Protein AF-R7LTT9-F1 (afdb_monomer)

Mean predicted aligned error: 9.51 Å

Sequence (62 aa):
MDKFIMKKSTEANIYKSIRFPVEINDAINNIVQKANEGKNKKEYSFNGFVISACEYALNHMK

Solvent-accessible surface area (backbone atoms only — not comparable to full-atom values): 4191 Å² total; per-residue (Å²): 132,86,79,85,78,84,77,78,87,86,77,71,85,69,85,73,90,78,88,68,59,68,71,57,50,53,52,50,50,53,51,35,50,60,74,30,60,95,47,97,56,85,82,61,46,68,68,57,50,54,50,53,51,52,54,51,49,66,71,65,73,114

Structure (mmCIF, N/CA/C/O backbone):
data_AF-R7LTT9-F1
#
_entry.id   AF-R7LTT9-F1
#
loop_
_atom_site.group_PDB
_atom_site.id
_atom_site.type_symbol
_atom_site.label_atom_id
_atom_site.label_alt_id
_atom_site.label_comp_id
_atom_site.label_asym_id
_atom_site.label_entity_id
_atom_site.label_seq_id
_atom_site.pdbx_PDB_ins_code
_atom_site.Cartn_x
_atom_site.Cartn_y
_atom_site.Cartn_z
_atom_site.occupancy
_atom_site.B_iso_or_equiv
_atom_site.auth_seq_id
_atom_site.auth_comp_id
_atom_site.auth_asym_id
_atom_site.auth_atom_id
_atom_site.pdbx_PDB_model_num
ATOM 1 N N . MET A 1 1 ? 38.532 12.453 -14.110 1.00 43.69 1 MET A N 1
ATOM 2 C CA . MET A 1 1 ? 37.755 11.736 -13.079 1.00 43.69 1 MET A CA 1
ATOM 3 C C . MET A 1 1 ? 36.537 12.577 -12.778 1.00 43.69 1 MET A C 1
ATOM 5 O O . MET A 1 1 ? 36.701 13.678 -12.259 1.00 43.69 1 MET A O 1
ATOM 9 N N . ASP A 1 2 ? 35.353 12.108 -13.157 1.00 50.94 2 ASP A N 1
ATOM 10 C CA . ASP A 1 2 ? 34.115 12.801 -12.814 1.00 50.94 2 ASP A CA 1
ATOM 11 C C . ASP A 1 2 ? 33.921 12.767 -11.298 1.00 50.94 2 ASP A C 1
ATOM 13 O O . ASP A 1 2 ? 33.957 11.710 -10.665 1.00 50.94 2 ASP A O 1
ATOM 17 N N . LYS A 1 3 ? 33.792 13.951 -10.693 1.00 62.44 3 LYS A N 1
ATOM 18 C CA . LYS A 1 3 ? 33.553 14.085 -9.256 1.00 62.44 3 LYS A CA 1
ATOM 19 C C . LYS A 1 3 ? 32.164 13.541 -8.944 1.00 62.44 3 LYS A C 1
ATOM 21 O O . LYS A 1 3 ? 31.163 14.103 -9.380 1.00 62.44 3 LYS A O 1
ATOM 26 N N . PHE A 1 4 ? 32.108 12.486 -8.139 1.00 72.00 4 PHE A N 1
ATOM 27 C CA . PHE A 1 4 ? 30.868 12.043 -7.518 1.00 72.00 4 PHE A CA 1
ATOM 28 C C . PHE A 1 4 ? 30.372 13.136 -6.561 1.00 72.00 4 PHE A C 1
ATOM 30 O O . PHE A 1 4 ? 31.008 13.424 -5.547 1.00 72.00 4 PHE A O 1
ATOM 37 N N . ILE A 1 5 ? 29.255 13.780 -6.905 1.00 68.88 5 ILE A N 1
ATOM 38 C CA . ILE A 1 5 ? 28.609 14.787 -6.059 1.00 68.88 5 ILE A CA 1
ATOM 39 C C . ILE A 1 5 ? 27.464 14.110 -5.308 1.00 68.88 5 ILE A C 1
ATOM 41 O O . ILE A 1 5 ? 26.402 13.844 -5.870 1.00 68.88 5 ILE A O 1
ATOM 45 N N . MET A 1 6 ? 27.676 13.859 -4.018 1.00 63.34 6 MET A N 1
ATOM 46 C CA . MET A 1 6 ? 26.640 13.365 -3.117 1.00 63.34 6 MET A CA 1
ATOM 47 C C . MET A 1 6 ? 25.756 14.539 -2.673 1.00 63.34 6 MET A C 1
ATOM 49 O O . MET A 1 6 ? 26.230 15.473 -2.025 1.00 63.34 6 MET A O 1
ATOM 53 N N . LYS A 1 7 ? 24.471 14.524 -3.047 1.00 64.38 7 LYS A N 1
ATOM 54 C CA . LYS A 1 7 ? 23.500 15.541 -2.613 1.00 64.38 7 LYS A CA 1
ATOM 55 C C . LYS A 1 7 ? 22.982 15.209 -1.209 1.00 64.38 7 LYS A C 1
ATOM 57 O O . LYS A 1 7 ? 22.694 14.053 -0.917 1.00 64.38 7 LYS A O 1
ATOM 62 N N . LYS A 1 8 ? 22.877 16.226 -0.343 1.00 52.62 8 LYS A N 1
ATOM 63 C CA . LYS A 1 8 ? 22.346 16.099 1.025 1.00 52.62 8 LYS A CA 1
ATOM 64 C C . LYS A 1 8 ? 20.898 15.594 1.000 1.00 52.62 8 LYS A C 1
ATOM 66 O O . LYS A 1 8 ? 20.084 16.090 0.229 1.00 52.62 8 LYS A O 1
ATOM 71 N N . SER A 1 9 ? 20.577 14.663 1.895 1.00 57.62 9 SER A N 1
ATOM 72 C CA . SER A 1 9 ? 19.266 14.007 2.021 1.00 57.62 9 SER A CA 1
ATOM 73 C C . SER A 1 9 ? 18.123 14.900 2.541 1.00 57.62 9 SER A C 1
ATOM 75 O O . SER A 1 9 ? 17.066 14.382 2.883 1.00 57.62 9 SER A O 1
ATOM 77 N N . THR A 1 10 ? 18.299 16.220 2.640 1.00 53.22 10 THR A N 1
ATOM 78 C CA . THR A 1 10 ? 17.430 17.092 3.454 1.00 53.22 10 THR A CA 1
ATOM 79 C C . THR A 1 10 ? 16.338 17.875 2.709 1.00 53.22 10 THR A C 1
ATOM 81 O O . THR A 1 10 ? 15.640 18.650 3.346 1.00 53.22 10 THR A O 1
ATOM 84 N N . GLU A 1 11 ? 16.118 17.657 1.408 1.00 47.06 11 GLU A N 1
ATOM 85 C CA . GLU A 1 11 ? 15.061 18.359 0.633 1.00 4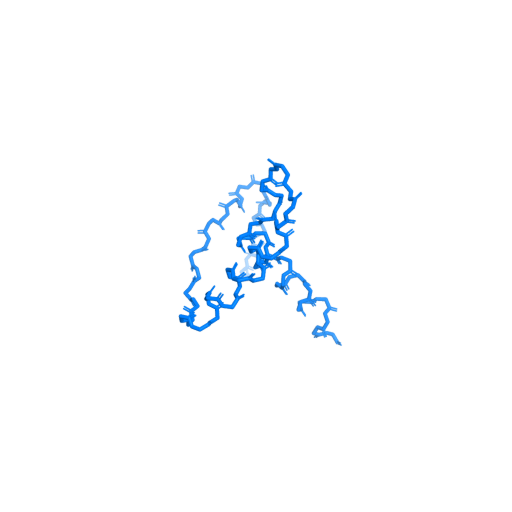7.06 11 GLU A CA 1
ATOM 86 C C . GLU A 1 11 ? 14.183 17.430 -0.221 1.00 47.06 11 GLU A C 1
ATOM 88 O O . GLU A 1 11 ? 13.435 17.864 -1.094 1.00 47.06 11 GLU A O 1
ATOM 93 N N . ALA A 1 12 ? 14.254 16.123 0.007 1.00 50.62 12 ALA A N 1
ATOM 94 C CA . ALA A 1 12 ? 13.639 15.148 -0.876 1.00 50.62 12 ALA A CA 1
ATOM 95 C C . ALA A 1 12 ? 12.286 14.635 -0.356 1.00 50.62 12 ALA A C 1
ATOM 97 O O . ALA A 1 12 ? 12.049 13.431 -0.356 1.00 50.62 12 ALA A O 1
ATOM 98 N N . ASN A 1 13 ? 11.347 15.526 -0.016 1.00 54.47 13 ASN A N 1
ATOM 99 C CA . ASN A 1 13 ? 9.921 15.185 -0.153 1.00 54.47 13 ASN A CA 1
ATOM 100 C C . ASN A 1 13 ? 9.593 15.143 -1.658 1.00 54.47 13 ASN A C 1
ATOM 102 O O . ASN A 1 13 ? 8.832 15.953 -2.187 1.00 54.47 13 ASN A O 1
ATOM 106 N N . ILE A 1 14 ? 10.266 14.245 -2.385 1.00 66.75 14 ILE A N 1
ATOM 107 C CA . ILE A 1 14 ? 10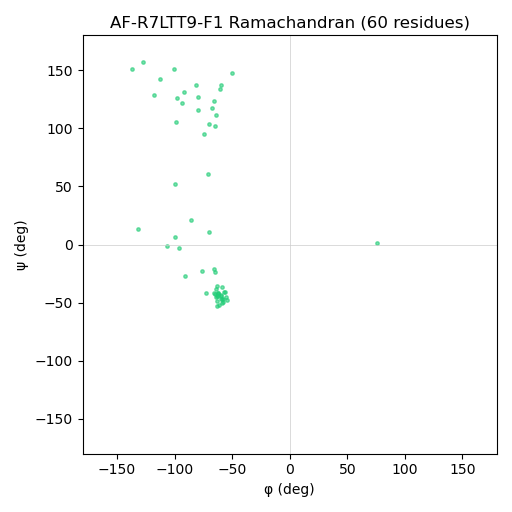.103 14.098 -3.825 1.00 66.75 14 ILE A CA 1
ATOM 108 C C . ILE A 1 14 ? 8.770 13.397 -4.022 1.00 66.75 14 ILE A C 1
ATOM 110 O O . ILE A 1 14 ? 8.678 12.171 -3.985 1.00 66.75 14 ILE A O 1
ATOM 114 N N . TYR A 1 15 ? 7.732 14.194 -4.247 1.00 69.25 15 TYR A N 1
ATOM 115 C CA . TYR A 1 15 ? 6.468 13.693 -4.751 1.00 69.25 15 TYR A CA 1
ATOM 116 C C . TYR A 1 15 ? 6.701 13.142 -6.155 1.00 69.25 15 TYR A C 1
ATOM 118 O O . TYR A 1 15 ? 6.836 13.887 -7.126 1.00 69.25 15 TYR A O 1
ATOM 126 N N . LYS A 1 16 ? 6.781 11.815 -6.259 1.00 74.88 16 LYS A N 1
ATOM 127 C CA . LYS A 1 16 ? 6.770 11.115 -7.540 1.00 74.88 16 LYS A CA 1
ATOM 128 C C . LYS A 1 16 ? 5.363 10.618 -7.809 1.00 74.88 16 LYS A C 1
ATOM 130 O O . LYS A 1 16 ? 4.781 9.912 -6.993 1.00 74.88 16 LYS A O 1
ATOM 135 N N . SER A 1 17 ? 4.833 10.979 -8.971 1.00 83.00 17 SER A N 1
ATOM 136 C CA . SER A 1 17 ? 3.600 10.383 -9.468 1.00 83.00 17 SER A CA 1
ATOM 137 C C . SER A 1 17 ? 3.926 9.029 -10.088 1.00 83.00 17 SER A C 1
ATOM 139 O O . SER A 1 17 ? 4.808 8.930 -10.942 1.00 83.00 17 SER A O 1
ATOM 141 N N . ILE A 1 18 ? 3.229 7.990 -9.639 1.00 84.12 18 ILE A N 1
ATOM 142 C CA . ILE A 1 18 ? 3.344 6.631 -10.163 1.00 84.12 18 ILE A CA 1
ATOM 143 C C . ILE A 1 18 ? 1.974 6.266 -10.719 1.00 84.12 18 ILE A C 1
ATOM 145 O O . ILE A 1 18 ? 0.961 6.432 -10.040 1.00 84.12 18 ILE A O 1
ATOM 149 N N . ARG A 1 19 ? 1.935 5.794 -11.967 1.00 88.19 19 ARG A N 1
ATOM 150 C CA . ARG A 1 19 ? 0.703 5.276 -12.561 1.00 88.19 19 ARG A CA 1
ATOM 151 C C . ARG A 1 19 ? 0.656 3.774 -12.356 1.00 88.19 19 ARG A C 1
ATOM 153 O O . ARG A 1 19 ? 1.540 3.064 -12.826 1.00 88.19 19 ARG A O 1
ATOM 160 N N . PHE A 1 20 ? -0.395 3.318 -11.696 1.00 89.31 20 PHE A N 1
ATOM 161 C CA . PHE A 1 20 ? -0.732 1.907 -11.616 1.00 89.31 20 PHE A CA 1
ATOM 162 C C . PHE A 1 20 ? -1.850 1.579 -12.613 1.00 89.31 20 PHE A C 1
ATOM 164 O O . PHE A 1 20 ? -2.676 2.451 -12.910 1.00 89.31 20 PHE A O 1
ATOM 171 N N . PRO A 1 21 ? -1.903 0.335 -13.116 1.00 95.94 21 PRO A N 1
ATOM 172 C CA . PRO A 1 21 ? -3.107 -0.213 -13.727 1.00 95.94 21 PRO A CA 1
ATOM 173 C C . PRO A 1 21 ? -4.326 -0.017 -12.818 1.00 95.94 21 PRO A C 1
ATOM 175 O O . PRO A 1 21 ? -4.202 -0.056 -11.591 1.00 95.94 21 PRO A O 1
ATOM 178 N N . VAL A 1 22 ? -5.501 0.166 -13.423 1.00 94.94 22 VAL A N 1
ATOM 179 C CA . VAL A 1 22 ? -6.763 0.408 -12.698 1.00 94.94 22 VAL A CA 1
ATOM 180 C C . VAL A 1 22 ? -7.030 -0.700 -11.681 1.00 94.94 22 VAL A C 1
ATOM 182 O O . VAL A 1 22 ? -7.269 -0.420 -10.513 1.00 94.94 22 VAL A O 1
ATOM 185 N N . GLU A 1 23 ? -6.850 -1.951 -12.095 1.00 96.44 23 GLU A N 1
ATOM 186 C CA . GLU A 1 23 ? -7.035 -3.142 -11.259 1.00 96.44 23 GLU A CA 1
ATOM 187 C C . GLU A 1 23 ? -6.184 -3.108 -9.980 1.00 96.44 23 GLU A C 1
ATOM 189 O O . GLU A 1 23 ? -6.656 -3.446 -8.896 1.00 96.44 23 GLU A O 1
ATOM 194 N N . ILE A 1 24 ? -4.931 -2.651 -10.088 1.00 94.44 24 ILE A N 1
ATOM 195 C CA . ILE A 1 24 ? -4.015 -2.545 -8.947 1.00 94.44 24 ILE A CA 1
ATOM 196 C C . ILE A 1 24 ? -4.434 -1.390 -8.035 1.00 94.44 24 ILE A C 1
ATOM 198 O O . ILE A 1 24 ? -4.442 -1.551 -6.816 1.00 94.44 24 ILE A O 1
ATOM 202 N N . ASN A 1 25 ? -4.821 -0.245 -8.602 1.00 93.56 25 ASN A N 1
ATOM 203 C CA . ASN A 1 25 ? -5.338 0.875 -7.812 1.00 93.56 25 ASN A CA 1
ATOM 204 C C . ASN A 1 25 ? -6.569 0.466 -6.998 1.00 93.56 25 ASN A C 1
ATOM 206 O O . ASN A 1 25 ? -6.634 0.751 -5.800 1.00 93.56 25 ASN A O 1
ATOM 210 N N . ASP A 1 26 ? -7.517 -0.225 -7.625 1.00 95.88 26 ASP A N 1
ATOM 211 C CA . ASP A 1 26 ? -8.744 -0.676 -6.974 1.00 95.88 26 ASP A CA 1
ATOM 212 C C . ASP A 1 26 ? -8.446 -1.707 -5.883 1.00 95.88 26 ASP A C 1
ATOM 214 O O . ASP A 1 26 ? -8.977 -1.612 -4.773 1.00 95.88 26 ASP A O 1
ATOM 218 N N . ALA A 1 27 ? -7.535 -2.648 -6.143 1.00 96.56 27 ALA A N 1
ATOM 219 C CA . ALA A 1 27 ? -7.092 -3.614 -5.143 1.00 96.56 27 ALA A CA 1
ATOM 220 C C . ALA A 1 27 ? -6.474 -2.928 -3.911 1.00 96.56 27 ALA A C 1
ATOM 222 O O . ALA A 1 27 ? -6.850 -3.241 -2.778 1.00 96.56 27 ALA A O 1
ATOM 223 N N . ILE A 1 28 ? -5.576 -1.957 -4.113 1.00 95.25 28 ILE A N 1
ATOM 224 C CA . ILE A 1 28 ? -4.943 -1.214 -3.014 1.00 95.25 28 ILE A CA 1
ATOM 225 C C . ILE A 1 28 ? -5.990 -0.411 -2.234 1.00 95.25 28 ILE A C 1
ATOM 227 O O . ILE A 1 28 ? -5.997 -0.444 -1.001 1.00 95.25 28 ILE A O 1
ATOM 231 N N . ASN A 1 29 ? -6.900 0.280 -2.925 1.00 94.81 29 ASN A N 1
ATOM 232 C CA . ASN A 1 29 ? -7.965 1.046 -2.278 1.00 94.81 29 ASN A CA 1
ATOM 233 C C . ASN A 1 29 ? -8.863 0.155 -1.414 1.00 94.81 29 ASN A C 1
ATOM 235 O O . ASN A 1 29 ? -9.140 0.511 -0.269 1.00 94.81 29 ASN A O 1
ATOM 239 N N . ASN A 1 30 ? -9.243 -1.023 -1.912 1.00 96.69 30 ASN A N 1
ATOM 240 C CA . ASN A 1 30 ? -10.036 -1.989 -1.156 1.00 96.69 30 ASN A CA 1
ATOM 241 C C . ASN A 1 30 ? -9.307 -2.479 0.103 1.00 96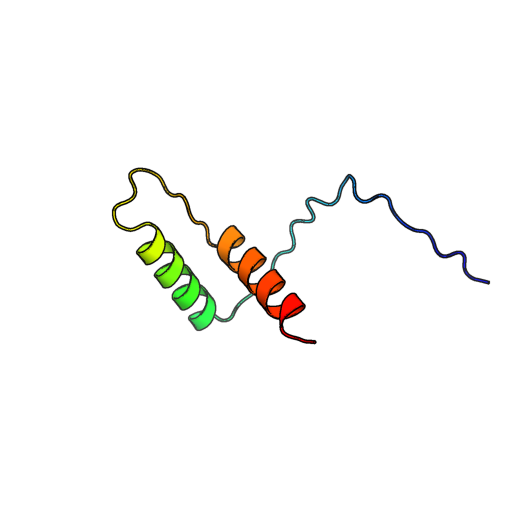.69 30 ASN A C 1
ATOM 243 O O . ASN A 1 30 ? -9.918 -2.578 1.167 1.00 96.69 30 ASN A O 1
ATOM 247 N N . ILE A 1 31 ? -8.002 -2.757 0.015 1.00 95.69 31 ILE A N 1
ATOM 248 C CA . ILE A 1 31 ? -7.192 -3.163 1.175 1.00 95.69 31 ILE A CA 1
ATOM 249 C C . ILE A 1 31 ? -7.132 -2.037 2.208 1.00 95.69 31 ILE A C 1
ATOM 251 O O . ILE A 1 31 ? -7.382 -2.268 3.391 1.00 95.69 31 ILE A O 1
ATOM 255 N N . VAL A 1 32 ? -6.836 -0.811 1.772 1.00 95.06 32 VAL A 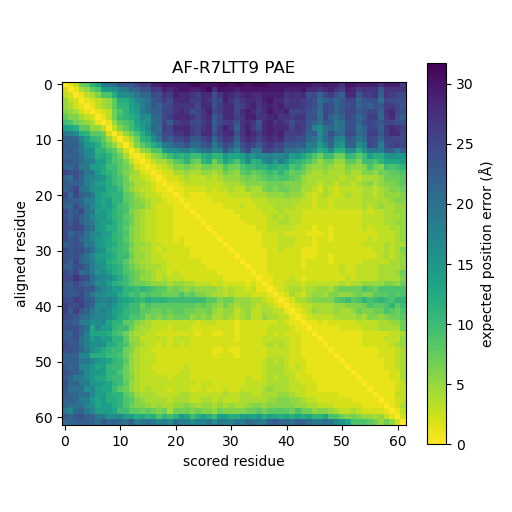N 1
ATOM 256 C CA . VAL A 1 32 ? -6.748 0.355 2.663 1.00 95.06 32 VAL A CA 1
ATOM 257 C C . VAL A 1 32 ? -8.100 0.662 3.301 1.00 95.06 32 VAL A C 1
ATOM 259 O O . VAL A 1 32 ? -8.148 1.028 4.475 1.00 95.06 32 VAL A O 1
ATOM 262 N N . GLN A 1 33 ? -9.199 0.514 2.562 1.00 94.69 33 GLN A N 1
ATOM 263 C CA . GLN A 1 33 ? -10.543 0.693 3.098 1.00 94.69 33 GLN A CA 1
ATOM 264 C C . GLN A 1 33 ? -10.830 -0.339 4.188 1.00 94.69 33 GLN A C 1
ATOM 266 O O . GLN A 1 33 ? -11.124 0.065 5.311 1.00 94.69 33 GLN A O 1
ATOM 271 N N . LYS A 1 34 ? -10.627 -1.632 3.902 1.00 95.31 34 LYS A N 1
ATOM 272 C CA . LYS A 1 34 ? -10.795 -2.716 4.882 1.00 95.31 34 LYS A CA 1
ATOM 273 C C . LYS A 1 34 ? -9.926 -2.524 6.121 1.00 95.31 34 LYS A C 1
ATOM 275 O O . LYS A 1 34 ? -10.387 -2.709 7.238 1.00 95.31 34 LYS A O 1
ATOM 280 N N . ALA A 1 35 ? -8.681 -2.086 5.948 1.00 92.94 35 ALA A N 1
ATOM 281 C CA . ALA A 1 35 ? -7.774 -1.829 7.064 1.00 92.94 35 ALA A CA 1
ATOM 282 C C . ALA A 1 35 ? -8.238 -0.670 7.970 1.00 92.94 35 ALA A C 1
ATOM 284 O O . ALA A 1 35 ? -7.839 -0.594 9.132 1.00 92.94 35 ALA A O 1
ATOM 285 N N . ASN A 1 36 ? -9.058 0.246 7.449 1.00 94.50 36 ASN A N 1
ATOM 286 C CA . ASN A 1 36 ? -9.643 1.347 8.212 1.00 94.50 36 ASN A CA 1
ATOM 287 C C . ASN A 1 36 ? -11.065 1.055 8.721 1.00 94.50 36 ASN A C 1
ATOM 289 O O . ASN A 1 36 ? -11.625 1.896 9.427 1.00 94.50 36 ASN A O 1
ATOM 293 N N . GLU A 1 37 ? -11.663 -0.091 8.390 1.00 94.56 37 GLU A N 1
ATOM 294 C CA . GLU A 1 37 ? -12.984 -0.458 8.905 1.00 94.56 37 GLU A CA 1
ATOM 295 C C . GLU A 1 37 ? -12.955 -0.542 10.439 1.00 94.56 37 GLU A C 1
ATOM 297 O O . GLU A 1 37 ? -12.028 -1.080 11.042 1.00 94.56 37 GLU A O 1
ATOM 302 N N . GLY A 1 38 ? -13.959 0.053 11.087 1.00 90.31 38 GLY A N 1
ATOM 303 C CA . GLY A 1 38 ? -14.056 0.099 12.550 1.00 90.31 38 GLY A CA 1
ATOM 304 C C . GLY A 1 38 ? -13.125 1.104 13.237 1.00 90.31 38 GLY A C 1
ATOM 305 O O . GLY A 1 38 ? -13.151 1.207 14.463 1.00 90.31 38 GLY A O 1
ATOM 306 N N .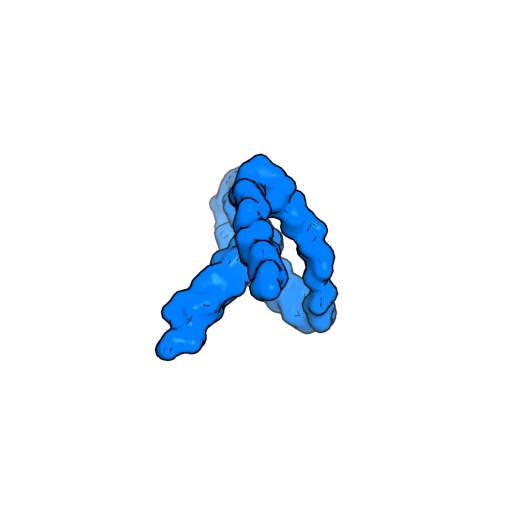 LYS A 1 39 ? -12.326 1.877 12.488 1.00 90.50 39 LYS A N 1
ATOM 307 C CA . LYS A 1 39 ? -11.466 2.920 13.060 1.00 90.50 39 LYS A CA 1
ATOM 308 C C . LYS A 1 39 ? -12.177 4.267 13.085 1.00 90.50 39 LYS A C 1
ATOM 310 O O . LYS A 1 39 ? -12.694 4.735 12.076 1.00 90.50 39 LYS A O 1
ATOM 315 N N . ASN A 1 40 ? -12.131 4.939 14.235 1.00 84.75 40 ASN A N 1
ATOM 316 C CA . ASN A 1 40 ? -12.729 6.270 14.414 1.00 84.75 40 ASN A CA 1
ATOM 317 C C . ASN A 1 40 ? -12.050 7.360 13.566 1.00 84.75 40 ASN A C 1
ATOM 319 O O . ASN A 1 40 ? -12.628 8.419 13.329 1.00 84.75 40 ASN A O 1
ATOM 323 N N . LYS A 1 41 ? -10.809 7.123 13.131 1.00 89.88 41 LYS A N 1
ATOM 324 C CA . LYS A 1 41 ? -10.058 7.985 12.217 1.00 89.88 41 LYS A CA 1
ATOM 325 C C . LYS A 1 41 ? -9.352 7.122 11.182 1.00 89.88 41 LYS A C 1
ATOM 327 O O . LYS A 1 41 ? -8.986 5.985 11.462 1.00 89.88 41 LYS A O 1
ATOM 332 N N . LYS A 1 42 ? -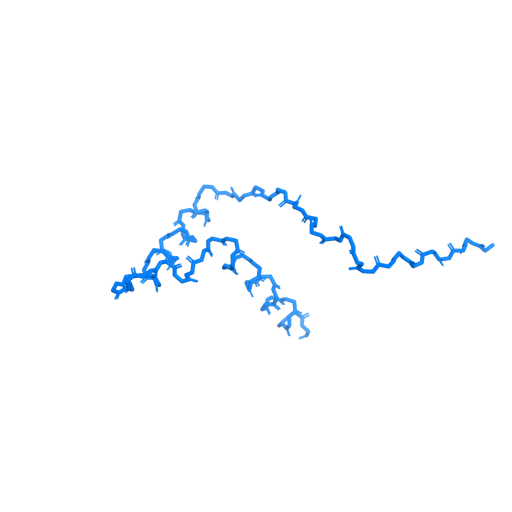9.149 7.683 9.991 1.00 86.00 42 LYS A N 1
ATOM 333 C CA . LYS A 1 42 ? -8.405 7.027 8.916 1.00 86.00 42 LYS A CA 1
ATOM 334 C C . LYS A 1 42 ? -6.926 6.965 9.303 1.00 86.00 42 LYS A C 1
ATOM 336 O O . LYS A 1 42 ? -6.236 7.979 9.254 1.00 86.00 42 LYS A O 1
ATOM 341 N N . GLU A 1 43 ? -6.466 5.791 9.714 1.00 90.19 43 GLU A N 1
ATOM 342 C CA . GLU A 1 43 ? -5.082 5.550 10.138 1.00 90.19 43 GLU A CA 1
ATOM 343 C C . GLU A 1 43 ? -4.193 5.110 8.972 1.00 90.19 43 GLU A C 1
ATOM 345 O O . GLU A 1 43 ? -2.996 5.386 8.970 1.00 90.19 43 GLU A O 1
ATOM 350 N N . TYR A 1 44 ? -4.773 4.476 7.949 1.00 92.75 44 TYR A N 1
ATOM 351 C CA . TYR A 1 44 ? -4.035 3.995 6.782 1.00 92.75 44 TYR A CA 1
ATOM 352 C C . TYR A 1 44 ? -4.405 4.761 5.515 1.00 92.75 44 TYR A C 1
ATOM 354 O O . TYR A 1 44 ? -5.569 5.094 5.275 1.00 92.75 44 TYR A O 1
ATOM 362 N N . SER A 1 45 ? -3.410 5.008 4.665 1.00 93.81 45 SER A N 1
ATOM 363 C CA . SER A 1 45 ? -3.574 5.716 3.396 1.00 93.81 45 SER A CA 1
ATOM 364 C C . SER A 1 45 ? -2.991 4.915 2.238 1.00 93.81 45 SER A C 1
ATOM 366 O O . SER A 1 45 ? -2.100 4.092 2.431 1.00 93.81 45 SER A O 1
ATOM 368 N N . PHE A 1 46 ? -3.473 5.202 1.028 1.00 92.44 46 PHE A N 1
ATOM 369 C CA . PHE A 1 46 ? -2.946 4.625 -0.209 1.00 92.44 46 PHE A CA 1
ATOM 370 C C . PHE A 1 46 ? -1.433 4.850 -0.336 1.00 92.44 46 PHE A C 1
ATOM 372 O O . PHE A 1 46 ? -0.681 3.909 -0.556 1.00 92.44 46 PHE A O 1
ATOM 379 N N . ASN A 1 47 ? -0.972 6.085 -0.113 1.00 90.75 47 ASN A N 1
ATOM 380 C CA . ASN A 1 47 ? 0.454 6.413 -0.185 1.00 90.75 47 ASN A CA 1
ATOM 381 C C . ASN A 1 47 ? 1.263 5.648 0.867 1.00 90.75 47 ASN A C 1
ATOM 383 O O . ASN A 1 47 ? 2.322 5.119 0.547 1.00 90.75 47 ASN A O 1
ATOM 387 N N . GLY A 1 48 ? 0.747 5.553 2.098 1.00 91.44 48 GLY A N 1
ATOM 388 C CA . GLY A 1 48 ? 1.381 4.765 3.155 1.00 91.44 48 GLY A CA 1
ATOM 389 C C . GLY A 1 48 ? 1.515 3.294 2.768 1.00 91.44 48 GLY A C 1
ATOM 390 O O . GLY A 1 48 ? 2.591 2.726 2.907 1.00 91.44 48 GLY A O 1
ATOM 391 N N . PHE A 1 49 ? 0.461 2.710 2.191 1.00 94.06 49 PHE A N 1
ATOM 392 C CA . PHE A 1 49 ? 0.500 1.340 1.684 1.00 94.06 49 PHE A CA 1
ATOM 393 C C . PHE A 1 49 ? 1.576 1.158 0.606 1.00 94.06 49 PHE A C 1
ATOM 395 O O . PHE A 1 49 ? 2.389 0.243 0.704 1.00 94.06 49 PHE A O 1
ATOM 402 N N . VAL A 1 50 ? 1.609 2.033 -0.404 1.00 92.25 50 VAL A N 1
ATOM 403 C CA . VAL A 1 50 ? 2.567 1.931 -1.517 1.00 92.25 50 VAL A CA 1
ATOM 404 C C . VAL A 1 50 ? 4.011 2.051 -1.026 1.00 92.25 50 VAL A C 1
ATOM 406 O O . VAL A 1 50 ? 4.863 1.282 -1.466 1.00 92.25 50 VAL A O 1
ATOM 409 N N . ILE A 1 51 ? 4.291 2.970 -0.097 1.00 90.62 51 ILE A N 1
ATOM 410 C CA . ILE A 1 51 ? 5.631 3.126 0.488 1.00 90.62 51 ILE A CA 1
ATOM 411 C C . ILE A 1 51 ? 6.041 1.841 1.212 1.00 90.62 51 ILE A C 1
ATOM 413 O O . ILE A 1 51 ? 7.088 1.277 0.895 1.00 90.62 51 ILE A O 1
ATOM 417 N N . SER A 1 52 ? 5.193 1.327 2.106 1.00 91.62 52 SER A N 1
ATOM 418 C CA . SER A 1 52 ? 5.489 0.101 2.854 1.00 91.62 52 SER A CA 1
ATOM 419 C C . SER A 1 52 ? 5.630 -1.126 1.948 1.00 91.62 52 SER A C 1
ATOM 421 O O . SER A 1 52 ? 6.478 -1.977 2.200 1.00 91.62 52 SER A O 1
ATOM 423 N N . ALA A 1 53 ? 4.848 -1.217 0.868 1.00 91.75 53 ALA A N 1
ATOM 424 C CA . ALA A 1 53 ? 4.971 -2.294 -0.112 1.00 91.75 53 ALA A CA 1
ATOM 425 C C . ALA A 1 53 ? 6.320 -2.246 -0.853 1.00 91.75 53 ALA A C 1
ATOM 427 O O . ALA A 1 53 ? 6.972 -3.279 -1.018 1.00 91.75 53 ALA A O 1
ATOM 428 N N . CYS A 1 54 ? 6.771 -1.053 -1.254 1.00 89.88 54 CYS A N 1
ATOM 429 C CA . CYS A 1 54 ? 8.089 -0.861 -1.861 1.00 89.88 54 CYS A CA 1
ATOM 430 C C . CYS A 1 54 ? 9.226 -1.208 -0.888 1.00 89.88 54 CYS A C 1
ATOM 432 O O . CYS A 1 54 ? 10.170 -1.895 -1.274 1.00 89.88 54 CYS A O 1
ATOM 434 N N . GLU A 1 55 ? 9.136 -0.773 0.370 1.00 91.69 55 GLU A N 1
ATOM 435 C CA . GLU A 1 55 ? 10.121 -1.100 1.411 1.00 91.69 55 GLU A CA 1
ATOM 436 C C . GLU A 1 55 ? 10.188 -2.606 1.678 1.00 91.69 55 GLU A C 1
ATOM 438 O O . GLU A 1 55 ? 11.275 -3.182 1.752 1.00 91.69 55 GLU A O 1
ATOM 443 N N . TYR A 1 56 ? 9.029 -3.261 1.773 1.00 93.56 56 TYR A N 1
ATOM 444 C CA . TYR A 1 56 ? 8.949 -4.708 1.924 1.00 93.56 56 TYR A CA 1
ATOM 445 C C . TYR A 1 56 ? 9.642 -5.421 0.760 1.00 93.56 56 TYR A C 1
ATOM 447 O O . TYR A 1 56 ? 10.499 -6.274 0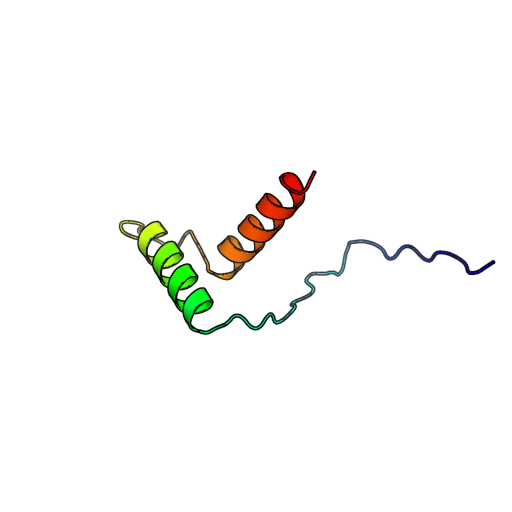.9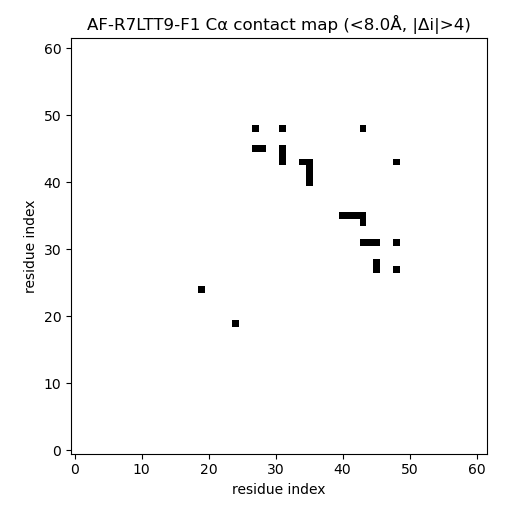92 1.00 93.56 56 TYR A O 1
ATOM 455 N N . ALA A 1 57 ? 9.327 -5.033 -0.478 1.00 91.88 57 ALA A N 1
ATOM 456 C CA . ALA A 1 57 ? 9.921 -5.617 -1.673 1.00 91.88 57 ALA A CA 1
ATOM 457 C C . ALA A 1 57 ? 11.450 -5.450 -1.689 1.00 91.88 57 ALA A C 1
ATOM 459 O O . ALA A 1 57 ? 12.166 -6.430 -1.875 1.00 91.88 57 ALA A O 1
ATOM 460 N N . LEU A 1 58 ? 11.963 -4.250 -1.399 1.00 91.12 58 LEU A N 1
ATOM 461 C CA . LEU A 1 58 ? 13.408 -3.989 -1.339 1.00 91.12 58 LEU A CA 1
ATOM 462 C C . LEU A 1 58 ? 14.132 -4.863 -0.305 1.00 91.12 58 LEU A C 1
ATOM 464 O O . LEU A 1 58 ? 15.254 -5.303 -0.549 1.00 91.12 58 LEU A O 1
ATOM 468 N N . ASN A 1 59 ? 13.494 -5.135 0.835 1.00 93.44 59 ASN A N 1
ATOM 469 C CA . ASN A 1 59 ? 14.072 -5.967 1.890 1.00 93.44 59 ASN A CA 1
ATOM 470 C C . ASN A 1 59 ? 14.049 -7.471 1.570 1.00 93.44 59 ASN A C 1
ATOM 472 O O . ASN A 1 59 ? 14.853 -8.210 2.134 1.00 93.44 59 ASN A O 1
ATOM 476 N N . HIS A 1 60 ? 13.157 -7.914 0.678 1.00 92.88 60 HIS A N 1
ATOM 477 C CA . HIS A 1 60 ? 12.970 -9.326 0.312 1.00 92.88 60 HIS A CA 1
ATOM 478 C C . HIS A 1 60 ? 13.511 -9.681 -1.083 1.00 92.88 60 HIS A C 1
ATOM 480 O O . HIS A 1 60 ? 13.456 -10.837 -1.482 1.00 92.88 60 HIS A O 1
ATOM 486 N N . MET A 1 61 ? 14.055 -8.711 -1.821 1.00 82.56 61 MET A N 1
ATOM 487 C CA . MET A 1 61 ? 14.748 -8.918 -3.101 1.00 82.56 61 MET A CA 1
ATOM 488 C C . MET A 1 61 ? 16.245 -9.262 -2.933 1.00 82.56 61 MET A C 1
ATOM 490 O O . MET A 1 61 ? 17.027 -9.045 -3.858 1.00 82.56 61 MET A O 1
ATOM 494 N N . LYS A 1 62 ? 16.656 -9.756 -1.758 1.00 58.19 62 LYS A N 1
ATOM 495 C CA . LYS A 1 62 ? 18.028 -10.203 -1.474 1.00 58.19 62 LYS A CA 1
ATOM 496 C C . LYS A 1 62 ? 18.179 -11.706 -1.639 1.00 58.19 62 LYS A C 1
ATOM 498 O O . LYS A 1 62 ? 17.304 -12.429 -1.119 1.00 58.19 62 LYS A O 1
#

Secondary structure (DSSP, 8-state):
--------TTS-------PPPHHHHHHHHHHHHHHHTT-SS----HHHHHHHHHHHHHHH--

pLDDT: mean 83.1, std 15.57, range [43.69, 96.69]

Foldseek 3Di:
DDDDDDDDPPPPPPDDDDDDDPVVVVVLVVVQVVVCPPPPDRPDDSVNVVVVVVVVCVVPVD

Radius of gyration: 16.64 Å; Cα contacts (8 Å, |Δi|>4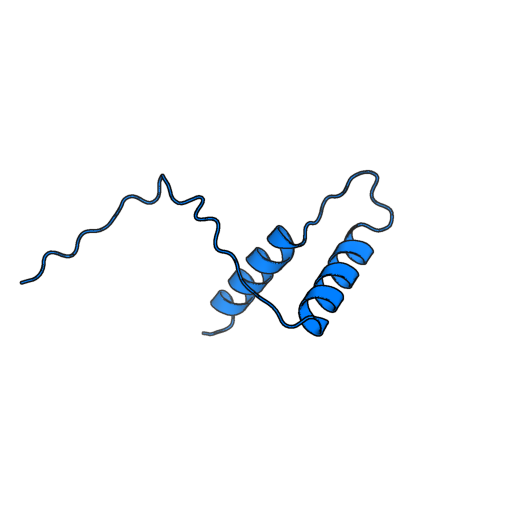): 14; chains: 1; bounding box: 52×29×28 Å